Protein AF-A0A7S0G9D9-F1 (afdb_monomer_lite)

InterPro domains:
  IPR001623 DnaJ domain [PF00226] (85-133)
  IPR001623 DnaJ domain [PR00625] (101-116)
  IPR001623 DnaJ domain [PR00625] (117-137)
  IPR001623 DnaJ domain [PS50076] (80-137)
  IPR001623 DnaJ domain [SM00271] (79-137)
  IPR001623 DnaJ domain [cd06257] (85-132)
  IPR036869 Chaperone J-domain superfamily [G3DSA:1.10.287.110] (67-137)
  IPR036869 Chaperone J-domain superfamily [SSF46565] (68-133)

Radius of gyration: 32.86 Å; chains: 1; bounding box: 76×28×91 Å

Structure (mmCIF, N/CA/C/O backbone):
data_AF-A0A7S0G9D9-F1
#
_entry.id   AF-A0A7S0G9D9-F1
#
loop_
_atom_site.group_PDB
_atom_site.id
_atom_site.type_symbol
_atom_site.label_atom_id
_atom_site.label_alt_id
_atom_site.label_comp_id
_atom_site.label_asym_id
_atom_site.label_entity_id
_atom_site.label_seq_id
_atom_site.pdbx_PDB_ins_code
_atom_site.Cartn_x
_atom_site.Cartn_y
_atom_site.Cartn_z
_atom_site.occupancy
_atom_site.B_iso_or_equiv
_atom_site.auth_seq_id
_atom_site.auth_comp_id
_atom_site.auth_asym_id
_atom_site.auth_atom_id
_atom_site.pdbx_PDB_model_num
ATOM 1 N N . ASP A 1 1 ? 53.429 -10.309 -64.556 1.00 53.59 1 ASP A N 1
ATOM 2 C CA . ASP A 1 1 ? 52.119 -10.072 -63.924 1.00 53.59 1 ASP A CA 1
ATOM 3 C C . ASP A 1 1 ? 51.791 -10.902 -62.680 1.00 53.59 1 ASP A C 1
ATOM 5 O O . ASP A 1 1 ? 50.886 -10.503 -61.972 1.00 53.59 1 ASP A O 1
ATOM 9 N N . GLU A 1 2 ? 52.531 -11.951 -62.296 1.00 51.34 2 GLU A N 1
ATOM 10 C CA . GLU A 1 2 ? 52.160 -12.776 -61.115 1.00 51.34 2 GLU A CA 1
ATOM 11 C C . GLU A 1 2 ? 52.537 -12.205 -59.727 1.00 51.34 2 GLU A C 1
ATOM 13 O O . GLU A 1 2 ? 52.072 -12.705 -58.713 1.00 51.34 2 GLU A O 1
ATOM 18 N N . HIS A 1 3 ? 53.362 -11.155 -59.628 1.00 50.03 3 HIS A N 1
ATOM 19 C CA . HIS A 1 3 ? 53.844 -10.643 -58.324 1.00 50.03 3 HIS A CA 1
ATOM 20 C C . HIS A 1 3 ? 52.926 -9.603 -57.657 1.00 50.03 3 HIS A C 1
ATOM 22 O O . HIS A 1 3 ? 53.216 -9.134 -56.556 1.00 50.03 3 HIS A O 1
ATOM 28 N N . VAL A 1 4 ? 51.835 -9.201 -58.315 1.00 54.69 4 VAL A N 1
ATOM 29 C CA . VAL A 1 4 ? 50.906 -8.196 -57.771 1.00 54.69 4 VAL A CA 1
ATOM 30 C C . VAL A 1 4 ? 49.802 -8.854 -56.935 1.00 54.69 4 VAL A C 1
ATOM 32 O O . VAL A 1 4 ? 49.329 -8.243 -55.980 1.00 54.69 4 VAL A O 1
ATOM 35 N N . GLU A 1 5 ? 49.437 -10.109 -57.216 1.00 53.53 5 GLU A N 1
ATOM 36 C CA . GLU A 1 5 ? 48.310 -10.785 -56.555 1.00 53.53 5 GLU A CA 1
ATOM 37 C C . GLU A 1 5 ? 48.608 -11.185 -55.096 1.00 53.53 5 GLU A C 1
ATOM 39 O O . GLU A 1 5 ? 47.783 -10.928 -54.215 1.00 53.53 5 GLU A O 1
ATOM 44 N N . GLU A 1 6 ? 49.819 -11.668 -54.788 1.00 55.25 6 GLU A N 1
ATOM 45 C CA . GLU A 1 6 ? 50.209 -12.057 -53.415 1.00 55.25 6 GLU A CA 1
ATOM 46 C C . GLU A 1 6 ? 50.182 -10.875 -52.420 1.00 55.25 6 GLU A C 1
ATOM 48 O O . GLU A 1 6 ? 49.891 -11.027 -51.227 1.00 55.25 6 GLU A O 1
ATOM 53 N N . GLY A 1 7 ? 50.449 -9.656 -52.904 1.00 59.41 7 GLY A N 1
ATOM 54 C CA . GLY A 1 7 ? 50.395 -8.438 -52.093 1.00 59.41 7 GLY A CA 1
ATOM 55 C C . GLY A 1 7 ? 48.969 -8.039 -51.702 1.00 59.41 7 GLY A C 1
ATOM 56 O O . GLY A 1 7 ? 48.745 -7.541 -50.592 1.00 59.41 7 GLY A O 1
ATOM 57 N N . VAL A 1 8 ? 48.000 -8.293 -52.588 1.00 65.31 8 VAL A N 1
ATOM 58 C CA . VAL A 1 8 ? 46.584 -7.963 -52.373 1.00 65.31 8 VAL A CA 1
ATOM 59 C C . VAL A 1 8 ? 45.956 -8.932 -51.376 1.00 65.31 8 VAL A C 1
ATOM 61 O O . VAL A 1 8 ? 45.271 -8.485 -50.455 1.00 65.31 8 VAL A O 1
ATOM 64 N N . GLU A 1 9 ? 46.249 -10.231 -51.472 1.00 65.88 9 GLU A N 1
ATOM 65 C CA . GLU A 1 9 ? 45.741 -11.239 -50.529 1.00 65.88 9 GLU A CA 1
ATOM 66 C C . GLU A 1 9 ? 46.247 -11.011 -49.097 1.00 65.88 9 GLU A C 1
ATOM 68 O O . GLU A 1 9 ? 45.478 -11.070 -48.133 1.00 65.88 9 GLU A O 1
ATOM 73 N N . CYS A 1 10 ? 47.527 -10.655 -48.939 1.00 70.12 10 CYS A N 1
ATOM 74 C CA . CYS A 1 10 ? 48.111 -10.340 -47.634 1.00 70.12 10 CYS A CA 1
ATOM 75 C C . CYS A 1 10 ? 47.484 -9.084 -47.002 1.00 70.12 10 CYS A C 1
ATOM 77 O O . CYS A 1 10 ? 47.270 -9.028 -45.785 1.00 70.12 10 CYS A O 1
ATOM 79 N N . TRP A 1 11 ? 47.162 -8.071 -47.814 1.00 78.06 11 TRP A N 1
ATOM 80 C CA . TRP A 1 11 ? 46.446 -6.880 -47.356 1.00 78.06 11 TRP A CA 1
ATOM 81 C C . TRP A 1 11 ? 45.002 -7.208 -46.957 1.00 78.06 11 TRP A C 1
ATOM 83 O O . TRP A 1 11 ? 44.571 -6.825 -45.867 1.00 78.06 11 TRP A O 1
ATOM 93 N N . LEU A 1 12 ? 44.291 -7.992 -47.771 1.00 82.25 12 LEU A N 1
ATOM 94 C CA . LEU A 1 12 ? 42.915 -8.411 -47.503 1.00 82.25 12 LEU A CA 1
ATOM 95 C C . LEU A 1 12 ? 42.813 -9.222 -46.203 1.00 82.25 12 LEU A C 1
ATOM 97 O O . LEU A 1 12 ? 41.922 -8.987 -45.387 1.00 82.25 12 LEU A O 1
ATOM 101 N N . LEU A 1 13 ? 43.761 -10.133 -45.965 1.00 81.62 13 LEU A N 1
ATOM 102 C CA . LEU A 1 13 ? 43.806 -10.957 -44.757 1.00 81.62 13 LEU A CA 1
ATOM 103 C C . LEU A 1 13 ? 44.122 -10.131 -43.500 1.00 81.62 13 LEU A C 1
ATOM 105 O O . LEU A 1 13 ? 43.570 -10.381 -42.423 1.00 81.62 13 LEU A O 1
ATOM 109 N N . LYS A 1 14 ? 44.991 -9.118 -43.612 1.00 81.88 14 LYS A N 1
ATOM 110 C CA . LYS A 1 14 ? 45.265 -8.169 -42.519 1.00 81.88 14 LYS A CA 1
ATOM 111 C C . LYS A 1 14 ? 44.046 -7.308 -42.213 1.00 81.88 14 LYS A C 1
ATOM 113 O O . LYS A 1 14 ? 43.738 -7.099 -41.039 1.00 81.88 14 LYS A O 1
ATOM 118 N N . GLU A 1 15 ? 43.336 -6.860 -43.243 1.00 88.25 15 GLU A N 1
ATOM 119 C CA . GLU A 1 15 ? 42.129 -6.054 -43.095 1.00 88.25 15 GLU A CA 1
ATOM 120 C C . GLU A 1 15 ? 40.980 -6.873 -42.489 1.00 88.25 15 GLU A C 1
ATOM 122 O O . GLU A 1 15 ? 40.345 -6.433 -41.532 1.00 88.25 15 GLU A O 1
ATOM 127 N N . GLN A 1 16 ? 40.793 -8.119 -42.929 1.00 83.06 16 GLN A N 1
ATOM 128 C CA . GLN A 1 16 ? 39.824 -9.045 -42.341 1.00 83.06 16 GLN A CA 1
ATOM 129 C C . GLN A 1 16 ? 40.133 -9.314 -40.858 1.00 83.06 16 GLN A C 1
ATOM 131 O O . GLN A 1 16 ? 39.251 -9.207 -40.006 1.00 83.06 16 GLN A O 1
ATOM 136 N N . ASN A 1 17 ? 41.401 -9.562 -40.511 1.00 88.88 17 ASN A N 1
ATOM 137 C CA . ASN A 1 17 ? 41.824 -9.718 -39.116 1.00 88.88 17 ASN A CA 1
ATOM 138 C C . ASN A 1 17 ? 41.623 -8.441 -38.284 1.00 88.88 17 ASN A C 1
ATOM 140 O O . ASN A 1 17 ? 41.280 -8.519 -37.101 1.00 88.88 17 ASN A O 1
ATOM 144 N N . ARG A 1 18 ? 41.824 -7.257 -38.875 1.00 91.00 18 ARG A N 1
ATOM 145 C CA . ARG A 1 18 ? 41.562 -5.967 -38.222 1.00 91.00 18 ARG A CA 1
ATOM 146 C C . ARG A 1 18 ? 40.078 -5.814 -37.903 1.00 91.00 18 ARG A C 1
ATOM 148 O O . ARG A 1 18 ? 39.737 -5.469 -36.770 1.00 91.00 18 ARG A O 1
ATOM 155 N N . LEU A 1 19 ? 39.212 -6.122 -38.865 1.00 90.12 19 LEU A N 1
ATOM 156 C CA . LEU A 1 19 ? 37.760 -6.069 -38.709 1.00 90.12 19 LEU A CA 1
ATOM 157 C C . LEU A 1 19 ? 37.264 -7.073 -37.660 1.00 90.12 19 LEU A C 1
ATOM 159 O O . LEU A 1 19 ? 36.485 -6.690 -36.787 1.00 90.12 19 LEU A O 1
ATOM 163 N N . LEU A 1 20 ? 37.777 -8.311 -37.654 1.00 88.31 20 LEU A N 1
ATOM 164 C CA . LEU A 1 20 ? 37.456 -9.298 -36.614 1.00 88.31 20 LEU A CA 1
ATOM 165 C C . LEU A 1 20 ? 37.866 -8.821 -35.215 1.00 88.31 20 LEU A C 1
ATOM 167 O O . LEU A 1 20 ? 37.090 -8.941 -34.266 1.00 88.31 20 LEU A O 1
ATOM 171 N N . LYS A 1 21 ? 39.063 -8.239 -35.069 1.00 86.19 21 LYS A N 1
ATOM 172 C CA . LYS A 1 21 ? 39.526 -7.687 -33.785 1.00 86.19 21 LYS A CA 1
ATOM 173 C C . LYS A 1 21 ? 38.637 -6.535 -33.315 1.00 86.19 21 LYS A C 1
ATOM 175 O O . LYS A 1 21 ? 38.266 -6.494 -32.144 1.00 86.19 21 LYS A O 1
ATOM 180 N N . GLN A 1 22 ? 38.252 -5.629 -34.213 1.00 83.50 22 GLN A N 1
ATOM 181 C CA . GLN A 1 22 ? 37.335 -4.533 -33.890 1.00 83.50 22 GLN A CA 1
ATOM 182 C C . GLN A 1 22 ? 35.941 -5.043 -33.498 1.00 83.50 22 GLN A C 1
ATOM 184 O O . GLN A 1 22 ? 35.369 -4.558 -32.520 1.00 83.50 22 GLN A O 1
ATOM 189 N N . 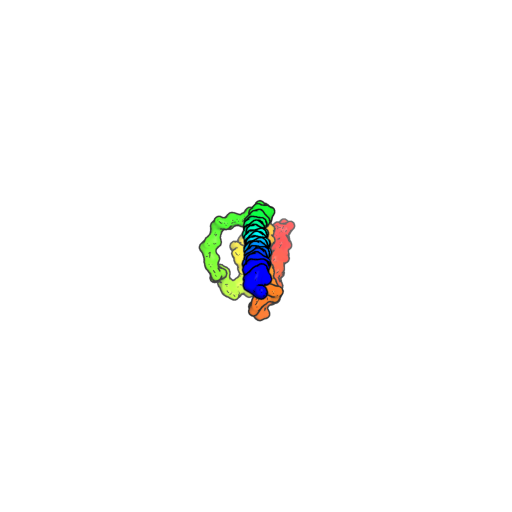ALA A 1 23 ? 35.414 -6.047 -34.203 1.00 83.38 23 ALA A N 1
ATOM 190 C CA . ALA A 1 23 ? 34.145 -6.686 -33.868 1.00 83.38 23 ALA A CA 1
ATOM 191 C C . ALA A 1 23 ? 34.194 -7.350 -32.481 1.00 83.38 23 ALA A C 1
ATOM 193 O O . ALA A 1 23 ? 33.290 -7.151 -31.670 1.00 83.38 23 ALA A O 1
ATOM 194 N N . ALA A 1 24 ? 35.286 -8.051 -32.159 1.00 85.44 24 ALA A N 1
ATOM 195 C CA . ALA A 1 24 ? 35.484 -8.674 -30.852 1.00 85.44 24 ALA A CA 1
ATOM 196 C C . ALA A 1 24 ? 35.559 -7.646 -29.708 1.00 85.44 24 ALA A C 1
ATOM 198 O O . ALA A 1 24 ? 34.990 -7.871 -28.640 1.00 85.44 24 ALA A O 1
ATOM 199 N N . ILE A 1 25 ? 36.220 -6.502 -29.924 1.00 87.44 25 ILE A N 1
ATOM 200 C CA . ILE A 1 25 ? 36.287 -5.409 -28.939 1.00 87.44 25 ILE A CA 1
ATOM 201 C 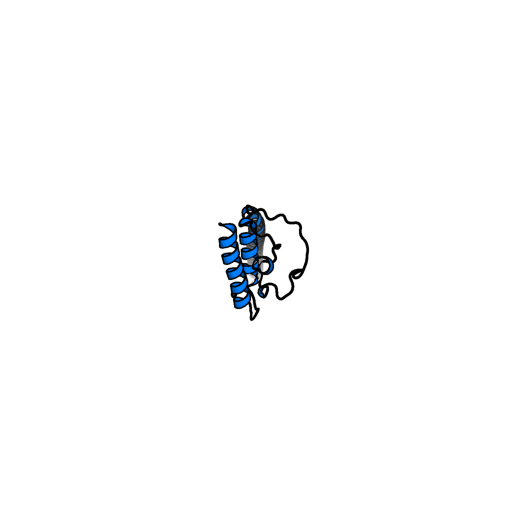C . ILE A 1 25 ? 34.894 -4.826 -28.683 1.00 87.44 25 ILE A C 1
ATOM 203 O O . ILE A 1 25 ? 34.499 -4.661 -27.529 1.00 87.44 25 ILE A O 1
ATOM 207 N N . ARG A 1 26 ? 34.122 -4.565 -29.745 1.00 79.12 26 ARG A N 1
ATOM 208 C CA . ARG A 1 26 ? 32.752 -4.039 -29.634 1.00 79.12 26 ARG A CA 1
ATOM 209 C C . ARG A 1 26 ? 31.819 -5.019 -28.922 1.00 79.12 26 ARG A C 1
ATOM 211 O O . ARG A 1 26 ? 31.071 -4.607 -28.041 1.00 79.12 26 ARG A O 1
ATOM 218 N N . ALA A 1 27 ? 31.910 -6.310 -29.242 1.00 78.69 27 ALA A N 1
ATOM 219 C CA . ALA A 1 27 ? 31.131 -7.350 -28.573 1.00 78.69 27 ALA A CA 1
ATOM 220 C C . ALA A 1 27 ? 31.453 -7.426 -27.070 1.00 78.69 27 ALA A C 1
ATOM 222 O O . ALA A 1 27 ? 30.542 -7.467 -26.245 1.00 78.69 27 ALA A O 1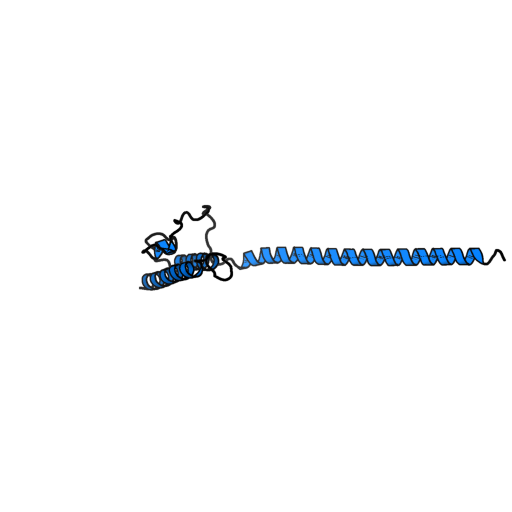
ATOM 223 N N . ARG A 1 28 ? 32.739 -7.362 -26.694 1.00 81.75 28 ARG A N 1
ATOM 224 C CA . ARG A 1 28 ? 33.160 -7.327 -25.281 1.00 81.75 28 ARG A CA 1
ATOM 225 C C . ARG A 1 28 ? 32.636 -6.087 -24.555 1.00 81.75 28 ARG A C 1
ATOM 227 O O . ARG A 1 28 ? 32.098 -6.227 -23.463 1.00 81.75 28 ARG A O 1
ATOM 234 N N . ALA A 1 29 ? 32.728 -4.909 -25.173 1.00 75.81 29 ALA A N 1
ATOM 235 C CA . ALA A 1 29 ? 32.204 -3.667 -24.601 1.00 75.81 29 ALA A CA 1
ATOM 236 C C . ALA A 1 29 ? 30.676 -3.711 -24.380 1.00 75.81 29 ALA A C 1
ATOM 238 O O . ALA A 1 29 ? 30.189 -3.242 -23.354 1.00 75.81 29 ALA A O 1
ATOM 239 N N . SER A 1 30 ? 29.921 -4.331 -25.296 1.00 74.88 30 SER A N 1
ATOM 240 C CA . SER A 1 30 ? 28.468 -4.512 -25.149 1.00 74.88 30 SER A CA 1
ATOM 241 C C . SER A 1 30 ? 28.116 -5.419 -23.965 1.00 74.88 30 SER A C 1
ATOM 243 O O . SER A 1 30 ? 27.243 -5.083 -23.167 1.00 74.88 30 SER A O 1
ATOM 245 N N . LEU A 1 31 ? 28.830 -6.540 -23.809 1.00 79.44 31 LEU A N 1
ATOM 246 C CA . LEU A 1 31 ? 28.614 -7.471 -22.695 1.00 79.44 31 LEU A CA 1
ATOM 247 C C . LEU A 1 31 ? 28.989 -6.846 -21.343 1.00 79.44 31 LEU A C 1
ATOM 249 O O . LEU A 1 31 ? 28.332 -7.105 -20.337 1.00 79.44 31 LEU A O 1
ATOM 253 N N . GLU A 1 32 ? 30.029 -6.014 -21.303 1.00 77.06 32 GLU A N 1
ATOM 254 C CA . GLU A 1 32 ? 30.425 -5.263 -20.104 1.00 77.06 32 GLU A CA 1
ATOM 255 C C . GLU A 1 32 ? 29.333 -4.272 -19.676 1.00 77.06 32 GLU A C 1
ATOM 257 O O . GLU A 1 32 ? 28.960 -4.235 -18.503 1.00 77.06 32 GLU A O 1
ATOM 262 N N . HIS A 1 33 ? 28.755 -3.515 -20.615 1.00 80.38 33 HIS A N 1
ATOM 263 C CA . HIS A 1 33 ? 27.644 -2.605 -20.320 1.00 80.38 33 HIS A CA 1
ATOM 264 C C . HIS A 1 33 ? 26.404 -3.337 -19.793 1.00 80.38 33 HIS A C 1
ATOM 266 O O . HIS A 1 33 ? 25.787 -2.876 -18.831 1.00 80.38 33 HIS A O 1
ATOM 272 N N . GLU A 1 34 ? 26.064 -4.494 -20.361 1.00 74.06 34 GLU A N 1
ATOM 273 C CA . GLU A 1 34 ? 24.944 -5.312 -19.891 1.00 74.06 34 GLU A CA 1
ATOM 274 C C . GLU A 1 34 ? 25.195 -5.882 -18.486 1.00 74.06 34 GLU A C 1
ATOM 276 O 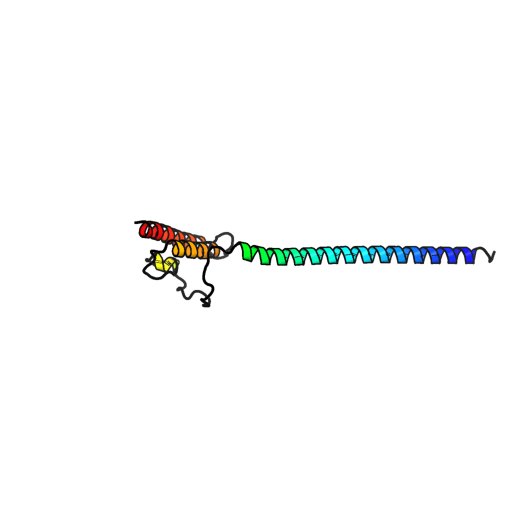O . GLU A 1 34 ? 24.323 -5.805 -17.619 1.00 74.06 34 GLU A O 1
ATOM 281 N N . LYS A 1 35 ? 26.418 -6.347 -18.197 1.00 80.81 35 LYS A N 1
ATOM 282 C CA . LYS A 1 35 ? 26.820 -6.767 -16.843 1.00 80.81 35 LYS A CA 1
ATOM 283 C C . LYS A 1 35 ? 26.738 -5.623 -15.838 1.00 80.81 35 LYS A C 1
ATOM 285 O O . LYS A 1 35 ? 26.245 -5.826 -14.730 1.00 80.81 35 LYS A O 1
ATOM 290 N N . ILE A 1 36 ? 27.192 -4.424 -16.206 1.00 75.44 36 ILE A N 1
ATOM 291 C CA . ILE A 1 36 ? 27.095 -3.230 -15.354 1.00 75.44 36 ILE A CA 1
ATOM 292 C C . ILE A 1 36 ? 25.627 -2.884 -15.097 1.00 75.44 36 ILE A C 1
ATOM 294 O O . ILE A 1 36 ? 25.262 -2.592 -13.959 1.00 75.44 36 ILE A O 1
ATOM 298 N N . PHE A 1 37 ? 24.773 -2.946 -16.118 1.00 77.31 37 PHE A N 1
ATOM 299 C CA . PHE A 1 37 ? 23.343 -2.686 -15.984 1.00 77.31 37 PHE A CA 1
ATOM 300 C C . PHE A 1 37 ? 22.657 -3.704 -15.067 1.00 77.31 37 PHE A C 1
ATOM 302 O O . PHE A 1 37 ? 21.945 -3.313 -14.143 1.00 77.31 37 PHE A O 1
ATOM 309 N N . LEU A 1 38 ? 22.917 -4.998 -15.260 1.00 73.50 38 LEU A N 1
ATOM 310 C CA . LEU A 1 38 ? 22.381 -6.062 -14.410 1.00 73.50 38 LEU A CA 1
ATOM 311 C C . LEU A 1 38 ? 22.895 -5.953 -12.971 1.00 73.50 38 LEU A C 1
ATOM 313 O O . LEU A 1 38 ? 22.111 -6.107 -12.037 1.00 73.50 38 LEU A O 1
ATOM 317 N N . LYS A 1 39 ? 24.174 -5.608 -12.772 1.00 78.38 39 LYS A N 1
ATOM 318 C CA . LYS A 1 39 ? 24.751 -5.359 -11.444 1.00 78.38 39 LYS A CA 1
ATOM 319 C C . LYS A 1 39 ? 24.091 -4.160 -10.761 1.00 78.38 39 LYS A C 1
ATOM 321 O O . LYS A 1 39 ? 23.703 -4.275 -9.606 1.00 78.38 39 LYS A O 1
ATOM 326 N N . LYS A 1 40 ? 23.890 -3.047 -11.478 1.00 75.75 40 LYS A N 1
ATOM 327 C CA . LYS A 1 40 ? 23.159 -1.870 -10.973 1.00 75.75 40 LYS A CA 1
ATOM 328 C C . LYS A 1 40 ? 21.695 -2.187 -10.666 1.00 75.75 40 LYS A C 1
ATOM 330 O O . LYS A 1 40 ? 21.169 -1.714 -9.665 1.00 75.75 40 LYS A O 1
ATOM 335 N N . LYS A 1 41 ? 21.036 -3.004 -11.494 1.00 76.19 41 LYS A N 1
ATOM 336 C CA . LYS A 1 41 ? 19.665 -3.474 -11.256 1.00 76.19 41 LYS A CA 1
ATOM 337 C C . LYS A 1 41 ? 19.595 -4.327 -9.986 1.00 76.19 41 LYS A C 1
ATOM 339 O O . LYS A 1 41 ? 18.754 -4.058 -9.140 1.00 76.19 41 LYS A O 1
ATOM 344 N N . ALA A 1 42 ? 20.505 -5.285 -9.814 1.00 71.00 42 ALA A N 1
ATOM 345 C CA . ALA A 1 42 ? 20.587 -6.113 -8.610 1.00 71.00 42 ALA A CA 1
ATOM 346 C C . ALA A 1 42 ? 20.928 -5.297 -7.349 1.00 71.00 42 ALA A C 1
ATOM 348 O O . ALA A 1 42 ? 20.362 -5.538 -6.286 1.00 71.00 42 ALA A O 1
ATOM 349 N N . GLU A 1 43 ? 21.813 -4.303 -7.461 1.00 74.88 43 GLU A N 1
ATOM 350 C CA . GLU A 1 43 ? 22.157 -3.391 -6.364 1.00 74.88 43 GLU A CA 1
ATOM 351 C C . GLU A 1 43 ? 20.958 -2.530 -5.952 1.00 74.88 43 GLU A C 1
ATOM 353 O O . GLU A 1 43 ? 20.668 -2.426 -4.763 1.00 74.88 43 GLU A O 1
ATOM 358 N N . LYS A 1 44 ? 20.185 -2.019 -6.918 1.00 68.56 44 LYS A N 1
ATOM 359 C CA . LYS A 1 44 ? 18.944 -1.274 -6.666 1.00 68.56 44 LYS A CA 1
ATOM 360 C C . LYS A 1 44 ? 17.871 -2.132 -5.983 1.00 68.56 44 LYS A C 1
ATOM 362 O O . LYS A 1 44 ? 17.222 -1.660 -5.052 1.00 68.56 44 LYS A O 1
ATOM 367 N N . GLU A 1 45 ? 17.703 -3.388 -6.397 1.00 64.50 45 GLU A N 1
ATOM 368 C CA . GLU A 1 45 ? 16.803 -4.347 -5.732 1.00 64.50 45 GLU A CA 1
ATOM 369 C C . GLU A 1 45 ? 17.260 -4.646 -4.289 1.00 64.50 45 GLU A C 1
ATOM 371 O O . GLU A 1 45 ? 16.448 -4.700 -3.363 1.00 64.50 45 GLU A O 1
ATOM 376 N N . LEU A 1 46 ? 18.574 -4.762 -4.061 1.00 61.34 46 LEU A N 1
ATOM 377 C CA . LEU A 1 46 ? 19.144 -4.937 -2.724 1.00 61.34 46 LEU A CA 1
ATOM 378 C C . LEU A 1 46 ? 18.980 -3.680 -1.851 1.00 61.34 46 LEU A C 1
ATOM 380 O O . LEU A 1 46 ? 18.713 -3.793 -0.653 1.00 61.34 46 LEU A O 1
ATOM 384 N N . GLU A 1 47 ? 19.113 -2.481 -2.420 1.00 59.16 47 GLU A N 1
ATOM 385 C CA . GLU A 1 47 ? 18.852 -1.215 -1.727 1.00 59.16 47 GLU A CA 1
ATOM 386 C C . GLU A 1 47 ? 17.371 -1.040 -1.371 1.00 59.16 47 GLU A C 1
ATOM 388 O O . GLU A 1 47 ? 17.060 -0.609 -0.260 1.00 59.16 47 GLU A O 1
ATOM 393 N N . LEU A 1 48 ? 16.445 -1.456 -2.241 1.00 56.41 48 LEU A N 1
ATOM 394 C CA . LEU A 1 48 ? 15.014 -1.553 -1.926 1.00 56.41 48 LEU A CA 1
ATOM 395 C C . LEU A 1 48 ? 14.753 -2.519 -0.755 1.00 56.41 48 LEU A C 1
ATOM 397 O O . LEU A 1 48 ? 13.963 -2.208 0.140 1.00 56.41 48 LEU A O 1
ATOM 401 N N . GLY A 1 49 ? 15.483 -3.638 -0.688 1.00 54.22 49 GLY A N 1
ATOM 402 C CA . GLY A 1 49 ? 15.454 -4.567 0.447 1.00 54.22 49 GLY A CA 1
ATOM 403 C C . GLY A 1 49 ? 15.995 -3.973 1.757 1.00 54.22 49 GLY A C 1
ATOM 404 O O . GLY A 1 49 ? 15.447 -4.235 2.829 1.00 54.22 49 GLY A O 1
ATOM 405 N N . LYS A 1 50 ? 17.024 -3.119 1.689 1.00 53.56 50 LYS A N 1
ATOM 406 C CA . LYS A 1 50 ? 17.631 -2.449 2.858 1.00 53.56 50 LYS A CA 1
ATOM 407 C C . LYS A 1 50 ? 16.842 -1.217 3.325 1.00 53.56 50 LYS A C 1
ATOM 409 O O . LYS A 1 50 ? 16.767 -0.970 4.527 1.00 53.56 50 LYS A O 1
ATOM 414 N N . ASN A 1 51 ? 16.173 -0.490 2.429 1.00 46.41 51 ASN A N 1
ATOM 415 C CA . ASN A 1 51 ? 15.276 0.618 2.792 1.00 46.41 51 ASN A CA 1
ATOM 416 C C . ASN A 1 51 ? 13.981 0.138 3.468 1.00 46.41 51 ASN A C 1
ATOM 418 O O . ASN A 1 51 ? 13.379 0.874 4.247 1.00 46.41 51 ASN A O 1
ATOM 422 N N . ARG A 1 52 ? 13.624 -1.142 3.306 1.00 46.19 52 ARG A N 1
ATOM 423 C CA . ARG A 1 52 ? 12.599 -1.809 4.124 1.00 46.19 52 ARG A CA 1
ATOM 424 C C . ARG A 1 52 ? 13.025 -1.984 5.592 1.00 46.19 52 ARG A C 1
ATOM 426 O O . ARG A 1 52 ? 12.165 -2.082 6.463 1.00 46.19 52 ARG A O 1
ATOM 433 N N . ALA A 1 53 ? 14.331 -1.983 5.883 1.00 44.38 53 ALA A N 1
ATOM 434 C CA . ALA A 1 53 ? 14.869 -2.113 7.239 1.00 44.38 53 ALA A CA 1
ATOM 435 C C . ALA A 1 53 ? 15.020 -0.769 7.981 1.00 44.38 53 ALA A C 1
ATOM 437 O O . ALA A 1 53 ? 14.965 -0.762 9.206 1.00 44.38 53 ALA A O 1
ATOM 438 N N . LYS A 1 54 ? 15.141 0.372 7.280 1.00 44.41 54 LYS A N 1
ATOM 439 C CA . LYS A 1 54 ? 15.138 1.713 7.911 1.00 44.41 54 LYS A CA 1
ATOM 440 C C . LYS A 1 54 ? 13.736 2.274 8.178 1.00 44.41 54 LYS A C 1
ATOM 442 O O . LYS A 1 54 ? 13.590 3.143 9.028 1.00 44.41 54 LYS A O 1
ATOM 447 N N . GLN A 1 55 ? 12.695 1.714 7.559 1.00 45.28 55 GLN A N 1
ATOM 448 C CA . GLN A 1 55 ? 11.291 2.006 7.882 1.00 45.28 55 GLN A CA 1
ATOM 449 C C . GLN A 1 55 ? 10.759 1.161 9.062 1.00 45.28 55 GLN A C 1
ATOM 451 O O . GLN A 1 55 ? 9.576 0.825 9.113 1.00 45.28 55 GLN A O 1
ATOM 456 N N . ARG A 1 56 ? 11.621 0.768 10.007 1.00 40.06 56 ARG A N 1
ATOM 457 C CA . ARG A 1 56 ? 11.244 0.009 11.207 1.00 40.06 56 ARG A CA 1
ATOM 458 C C . ARG A 1 56 ? 11.590 0.797 12.466 1.00 40.06 56 ARG A C 1
ATOM 460 O O . ARG A 1 56 ? 12.544 0.500 13.164 1.00 40.06 56 ARG A O 1
ATOM 467 N N . HIS A 1 57 ? 10.759 1.796 12.739 1.00 38.00 57 HIS A N 1
ATOM 468 C CA . HIS A 1 57 ? 10.336 2.093 14.106 1.00 38.00 57 HIS A CA 1
ATOM 469 C C . HIS A 1 57 ? 8.887 2.596 14.092 1.00 38.00 57 HIS A C 1
ATOM 471 O O . HIS A 1 57 ? 8.586 3.764 14.321 1.00 38.00 57 HIS A O 1
ATOM 477 N N . ILE A 1 58 ? 7.980 1.676 13.766 1.00 43.19 58 ILE A N 1
ATOM 478 C CA . ILE A 1 58 ? 6.708 1.552 14.479 1.00 43.19 58 ILE A CA 1
ATOM 479 C C . ILE A 1 58 ? 6.525 0.046 14.676 1.00 43.19 58 ILE A C 1
ATOM 481 O O . ILE A 1 58 ? 5.845 -0.600 13.880 1.00 43.19 58 ILE A O 1
ATOM 485 N N . ASP A 1 59 ? 7.187 -0.530 15.680 1.00 37.62 59 ASP A N 1
ATOM 486 C CA . ASP A 1 59 ? 7.108 -1.952 16.032 1.00 37.62 59 ASP A CA 1
ATOM 487 C C . ASP A 1 59 ? 5.674 -2.469 15.974 1.00 37.62 59 ASP A C 1
ATOM 489 O O . ASP A 1 59 ? 4.843 -2.087 16.796 1.00 37.62 59 ASP A O 1
ATOM 493 N N . LEU A 1 60 ? 5.335 -3.270 14.958 1.00 42.62 60 LEU A N 1
ATOM 494 C CA . LEU A 1 60 ? 4.182 -4.167 14.993 1.00 42.62 60 LEU A CA 1
ATOM 495 C C . LEU A 1 60 ? 4.760 -5.562 15.165 1.00 42.62 60 LEU A C 1
ATOM 497 O O . LEU A 1 60 ? 5.503 -5.976 14.275 1.00 42.62 60 LEU A O 1
ATOM 501 N N . PRO A 1 61 ? 4.458 -6.282 16.254 1.00 43.12 61 PRO A N 1
ATOM 502 C CA . PRO A 1 61 ? 4.873 -7.664 16.348 1.00 43.12 61 PRO A CA 1
ATOM 503 C C . PRO A 1 61 ? 4.214 -8.462 15.221 1.00 43.12 61 PRO A C 1
ATOM 505 O O . PRO A 1 61 ? 2.991 -8.562 15.105 1.00 43.12 61 PRO A O 1
ATOM 508 N N . GLU A 1 62 ? 5.082 -8.987 14.369 1.00 46.03 62 GLU A N 1
ATOM 509 C CA . GLU A 1 62 ? 4.822 -9.965 13.329 1.00 46.03 62 GLU A CA 1
ATOM 510 C C . GLU A 1 62 ? 4.676 -11.329 14.010 1.00 46.03 62 GLU A C 1
ATOM 512 O O . GLU A 1 62 ? 5.633 -12.075 14.149 1.00 46.03 62 GLU A O 1
ATOM 517 N N . ASN A 1 63 ? 3.479 -11.585 14.542 1.00 38.19 63 ASN A N 1
ATOM 518 C CA . ASN A 1 63 ? 2.943 -12.917 14.822 1.00 38.19 63 ASN A CA 1
ATOM 519 C C . ASN A 1 63 ? 1.414 -12.820 14.926 1.00 38.19 63 ASN A C 1
ATOM 521 O O . ASN A 1 63 ? 0.844 -12.822 16.014 1.00 38.19 63 ASN A O 1
ATOM 525 N N . LEU A 1 64 ? 0.750 -12.715 13.773 1.00 38.75 64 LEU A N 1
ATOM 526 C CA . LEU A 1 64 ? -0.546 -13.365 13.601 1.00 38.75 64 LEU A CA 1
ATOM 527 C C . LEU A 1 64 ? -0.742 -13.722 12.118 1.00 38.75 64 LEU A C 1
ATOM 529 O O . LEU A 1 64 ? -1.037 -12.838 11.312 1.00 38.75 64 LEU A O 1
ATOM 533 N N . PRO A 1 65 ? -0.540 -14.991 11.737 1.00 43.91 65 PRO A N 1
ATOM 534 C CA . PRO A 1 65 ? -0.977 -15.485 10.445 1.00 43.91 65 PRO A CA 1
ATOM 535 C C . PRO A 1 65 ? -2.468 -15.811 10.541 1.00 43.91 65 PRO A C 1
ATOM 537 O O . PRO A 1 65 ? -2.800 -16.808 11.165 1.00 43.91 65 PRO A O 1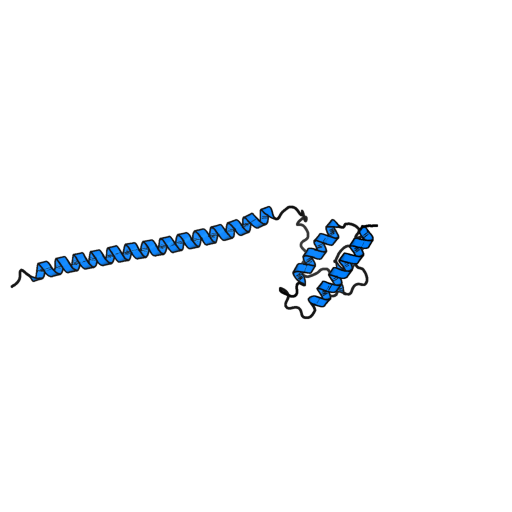
ATOM 540 N N . LEU A 1 66 ? -3.358 -15.008 9.951 1.00 38.31 66 LEU A N 1
ATOM 541 C CA . LEU A 1 66 ? -4.694 -15.470 9.548 1.00 38.31 66 LEU A CA 1
ATOM 542 C C . LEU A 1 66 ? -5.125 -14.719 8.276 1.00 38.31 66 LEU A C 1
ATOM 544 O O . LEU A 1 66 ? -5.048 -13.493 8.200 1.00 38.31 66 LEU A O 1
ATOM 548 N N . ASP A 1 67 ? -5.479 -15.508 7.273 1.00 41.25 67 ASP A N 1
ATOM 549 C CA . ASP A 1 67 ? -5.881 -15.196 5.904 1.00 41.25 67 ASP A CA 1
ATOM 550 C C . ASP A 1 67 ? -7.152 -14.334 5.807 1.00 41.25 67 ASP A C 1
ATOM 552 O O . ASP A 1 67 ? -7.840 -14.103 6.800 1.00 41.25 67 ASP A O 1
ATOM 556 N N . ASP A 1 68 ? -7.419 -13.813 4.602 1.00 47.72 68 ASP A N 1
ATOM 557 C CA . ASP A 1 68 ? -8.723 -13.341 4.110 1.00 47.72 68 ASP A CA 1
ATOM 558 C C . ASP A 1 68 ? -9.797 -13.030 5.178 1.00 47.72 68 ASP A C 1
ATOM 560 O O . ASP A 1 68 ? -10.838 -13.668 5.287 1.00 47.72 68 ASP A O 1
ATOM 564 N N . SER A 1 69 ? -9.555 -11.967 5.950 1.00 45.16 69 SER A N 1
ATOM 565 C CA . SER A 1 69 ? -10.514 -11.296 6.837 1.00 45.16 69 SER A CA 1
ATOM 566 C C . SER A 1 69 ? -11.321 -12.213 7.771 1.00 45.16 69 SER A C 1
ATOM 568 O O . SER A 1 69 ? -12.544 -12.248 7.709 1.00 45.16 69 SER A O 1
ATOM 570 N N . GLY A 1 70 ? -10.698 -12.764 8.813 1.00 47.28 70 GLY A N 1
ATOM 571 C CA . GLY A 1 70 ? -11.428 -13.142 10.043 1.00 47.28 70 GLY A CA 1
ATOM 572 C C . GLY A 1 70 ? -12.315 -12.018 10.641 1.00 47.28 70 GLY A C 1
ATOM 573 O O . GLY A 1 70 ? -13.047 -12.240 11.600 1.00 47.28 70 GLY A O 1
ATOM 574 N N . LEU A 1 71 ? -12.283 -10.808 10.066 1.00 55.16 71 LEU A N 1
ATOM 575 C CA . LEU A 1 71 ? -13.366 -9.832 10.093 1.00 55.16 71 LEU A CA 1
ATOM 576 C C . LEU A 1 71 ? -14.423 -10.171 9.039 1.00 55.16 71 LEU A C 1
ATOM 578 O O . LEU A 1 71 ? -14.174 -10.062 7.840 1.00 55.16 71 LEU A O 1
ATOM 582 N N . SER A 1 72 ? -15.651 -10.424 9.483 1.00 56.31 72 SER A N 1
ATOM 583 C CA . SER A 1 72 ? -16.828 -10.480 8.614 1.00 56.31 72 SER A CA 1
ATOM 584 C C . SER A 1 72 ? -16.756 -9.445 7.483 1.00 56.31 72 SER A C 1
ATOM 586 O O . SER A 1 72 ? -16.467 -8.268 7.728 1.00 56.31 72 SER A O 1
ATOM 588 N N . LYS A 1 73 ? -17.069 -9.888 6.259 1.00 64.12 73 LYS A N 1
ATOM 589 C CA . LYS A 1 73 ? -17.054 -9.147 4.977 1.00 64.12 73 LYS A CA 1
ATOM 590 C C . LYS A 1 73 ? -17.799 -7.801 4.981 1.00 64.12 73 LYS A C 1
ATOM 592 O O . LYS A 1 73 ? -17.858 -7.143 3.956 1.00 64.12 73 LYS A O 1
ATOM 597 N N . LEU A 1 74 ? -18.408 -7.424 6.101 1.00 74.25 74 LEU A N 1
ATOM 598 C CA . LEU A 1 74 ? -19.228 -6.244 6.332 1.00 74.25 74 LEU A CA 1
ATOM 599 C C . LEU A 1 74 ? -18.755 -5.447 7.557 1.00 74.25 74 LEU A C 1
ATOM 601 O O . LEU A 1 74 ? -19.557 -4.741 8.156 1.00 74.25 74 LEU A O 1
ATOM 605 N N . HIS A 1 75 ? -17.483 -5.544 7.957 1.00 78.25 75 HIS A N 1
ATOM 606 C CA . HIS A 1 75 ? -17.028 -4.883 9.183 1.00 78.25 75 HIS A CA 1
ATOM 607 C C . HIS A 1 75 ? -17.230 -3.363 9.179 1.00 78.25 75 HIS A C 1
ATOM 609 O O . HIS A 1 75 ? -17.548 -2.785 10.209 1.00 78.25 75 HIS A O 1
ATOM 615 N N . TRP A 1 76 ? -17.150 -2.722 8.012 1.00 79.75 76 TRP A N 1
ATOM 616 C CA . TRP A 1 76 ? -17.458 -1.300 7.839 1.00 79.75 76 TRP A CA 1
ATOM 617 C C . TRP A 1 76 ? -18.931 -0.939 8.107 1.00 79.75 76 TRP A C 1
ATOM 619 O O . TRP A 1 76 ? -19.232 0.235 8.288 1.00 79.75 76 TRP A O 1
ATOM 629 N N . LYS A 1 77 ? -19.851 -1.915 8.137 1.00 81.50 77 LYS A N 1
ATOM 630 C CA . LYS A 1 77 ? -21.269 -1.711 8.482 1.00 81.50 77 LYS A CA 1
ATOM 631 C C . LYS A 1 77 ? -21.556 -1.851 9.978 1.00 81.50 77 LYS A C 1
ATOM 633 O O . LYS A 1 77 ? -22.702 -1.663 10.377 1.00 81.50 77 LYS A O 1
ATOM 638 N N . PHE A 1 78 ? -20.573 -2.215 10.805 1.00 82.81 78 PHE A N 1
ATOM 639 C CA . PHE A 1 78 ? -20.818 -2.353 12.237 1.00 82.81 78 PHE A CA 1
ATOM 640 C C . PHE A 1 78 ? -21.123 -1.004 12.884 1.00 82.81 78 PHE A C 1
ATOM 642 O O . PHE A 1 78 ? -20.463 -0.002 12.610 1.00 82.81 78 PHE A O 1
ATOM 649 N N . THR A 1 79 ? -22.101 -0.995 13.788 1.00 83.62 79 THR A N 1
ATOM 650 C CA . THR A 1 79 ? -22.433 0.182 14.597 1.00 83.62 79 THR A CA 1
ATOM 651 C C . THR A 1 79 ? -21.227 0.607 15.434 1.00 83.62 79 THR A C 1
ATOM 653 O O . THR A 1 79 ? -20.893 1.791 15.477 1.00 83.62 79 THR A O 1
ATOM 656 N N . ASP A 1 80 ? -20.511 -0.368 16.001 1.00 87.62 80 ASP A N 1
ATOM 657 C CA . ASP A 1 80 ? -19.349 -0.147 16.856 1.00 87.62 80 ASP A CA 1
ATOM 658 C C . ASP A 1 80 ? -18.110 0.352 16.085 1.00 87.62 80 ASP A C 1
ATOM 660 O O . ASP A 1 80 ? -17.634 -0.324 15.163 1.00 87.62 80 ASP A O 1
ATOM 664 N N . PRO A 1 81 ? -17.503 1.480 16.507 1.00 86.12 81 PRO A N 1
ATOM 665 C CA . PRO A 1 81 ? -16.275 1.997 15.902 1.00 86.12 81 PRO A CA 1
ATOM 666 C C . PRO A 1 81 ? -15.079 1.037 16.032 1.00 86.12 81 PRO A C 1
ATOM 668 O O . PRO A 1 81 ? -14.283 0.900 15.103 1.00 86.12 81 PRO A O 1
ATOM 671 N N . CYS A 1 82 ? -14.968 0.321 17.159 1.00 84.12 82 CYS A N 1
ATOM 672 C CA . CYS A 1 82 ? -13.922 -0.682 17.400 1.00 84.12 82 CYS A CA 1
ATOM 673 C C . CYS A 1 82 ? -13.977 -1.810 16.357 1.00 84.12 82 CYS A C 1
ATOM 675 O O . CYS A 1 82 ? -12.973 -2.125 15.714 1.00 84.12 82 CYS A O 1
ATOM 677 N N . SER A 1 83 ? -15.174 -2.358 16.129 1.00 85.50 83 SER A N 1
ATOM 678 C CA . SER A 1 83 ? -15.422 -3.449 15.182 1.00 85.50 83 SER A CA 1
ATOM 679 C C . SER A 1 83 ? -15.218 -3.017 13.728 1.00 85.50 83 SER A C 1
ATOM 681 O O . SER A 1 83 ? -14.723 -3.810 12.926 1.00 85.50 83 SER A O 1
ATOM 683 N N . ARG A 1 84 ? -15.502 -1.748 13.389 1.00 87.06 84 ARG A N 1
ATOM 684 C CA . ARG A 1 84 ? -15.181 -1.167 12.069 1.00 87.06 84 ARG A CA 1
ATOM 685 C C . ARG A 1 84 ? -13.687 -1.136 11.769 1.00 87.06 84 ARG A C 1
ATOM 687 O O . ARG A 1 84 ? -13.297 -1.258 10.614 1.00 87.06 84 ARG A O 1
ATOM 694 N N . LEU A 1 85 ? -12.845 -1.012 12.789 1.00 83.62 85 LEU A N 1
ATOM 695 C CA . LEU A 1 85 ? -11.392 -1.120 12.657 1.00 83.62 85 LEU A CA 1
ATOM 696 C C . LEU A 1 85 ? -10.892 -2.547 12.933 1.00 83.62 85 LEU A C 1
ATOM 698 O O . LEU A 1 85 ? -9.691 -2.782 12.918 1.00 83.62 85 LEU A O 1
ATOM 702 N N . GLY A 1 86 ? -11.763 -3.529 13.165 1.00 80.81 86 GLY A N 1
ATOM 703 C CA . GLY A 1 86 ? -11.326 -4.890 13.486 1.00 80.81 86 GLY A CA 1
ATOM 704 C C . GLY A 1 86 ? -10.529 -4.979 14.784 1.00 80.81 86 GLY A C 1
ATOM 705 O O . GLY A 1 86 ? -9.618 -5.796 14.904 1.00 80.81 86 GLY A O 1
ATOM 706 N N . LEU A 1 87 ? -10.826 -4.086 15.721 1.00 83.00 87 LEU A N 1
ATOM 707 C CA . LEU A 1 87 ? -10.210 -4.031 17.031 1.00 83.00 87 LEU A CA 1
ATOM 708 C C . LEU A 1 87 ? -11.189 -4.566 18.093 1.00 83.00 87 LEU A C 1
ATOM 710 O O . LEU A 1 87 ? -12.404 -4.509 17.894 1.00 83.00 87 LEU A O 1
ATOM 714 N N . PRO A 1 88 ? -10.692 -5.087 19.229 1.00 78.12 88 PRO A N 1
ATOM 715 C CA . PRO A 1 88 ? -11.547 -5.602 20.301 1.00 78.12 88 PRO A CA 1
ATOM 716 C C . PRO A 1 88 ? -12.401 -4.497 20.944 1.00 78.12 88 PRO A C 1
ATOM 718 O O . PRO A 1 88 ? -12.023 -3.337 20.930 1.00 78.12 88 PRO A O 1
ATOM 721 N N . ASN A 1 89 ? -13.519 -4.831 21.591 1.00 70.50 89 ASN A N 1
ATOM 722 C CA . ASN A 1 89 ? -14.511 -3.849 22.076 1.00 70.50 89 ASN A CA 1
ATOM 723 C C . ASN A 1 89 ? -13.976 -2.739 23.015 1.00 70.50 89 ASN A C 1
ATOM 725 O O . ASN A 1 89 ? -14.647 -1.724 23.185 1.00 70.50 89 ASN A O 1
ATOM 729 N N . ASN A 1 90 ? -12.777 -2.881 23.589 1.00 67.75 90 ASN A N 1
ATOM 730 C CA . ASN A 1 90 ? -12.160 -1.907 24.495 1.00 67.75 90 ASN A CA 1
ATOM 731 C C . ASN A 1 90 ? -10.947 -1.183 23.864 1.00 67.75 90 ASN A C 1
ATOM 733 O O . ASN A 1 90 ? -9.802 -1.352 24.290 1.00 67.75 90 ASN A O 1
ATOM 737 N N . CYS A 1 91 ? -11.184 -0.401 22.807 1.00 69.75 91 CYS A N 1
ATOM 738 C CA . CYS A 1 91 ? -10.137 0.335 22.087 1.00 69.75 91 CYS A CA 1
ATOM 739 C C . CYS A 1 91 ? -9.872 1.729 22.666 1.00 69.75 91 CYS A C 1
ATOM 741 O O . CYS A 1 91 ? -10.336 2.711 22.099 1.00 69.75 91 CYS A O 1
ATOM 743 N N . ASN A 1 92 ? -9.059 1.841 23.718 1.00 78.69 92 ASN A N 1
ATOM 744 C CA . ASN A 1 92 ? -8.531 3.150 24.156 1.00 78.69 92 ASN A CA 1
ATOM 745 C C . ASN A 1 92 ? -7.078 3.401 23.722 1.00 78.69 92 ASN A C 1
ATOM 747 O O . ASN A 1 92 ? -6.522 4.474 23.941 1.00 78.69 92 ASN A O 1
ATOM 751 N N . ASN A 1 93 ? -6.426 2.424 23.088 1.00 82.25 93 ASN A N 1
ATOM 752 C CA . ASN A 1 93 ? -5.036 2.578 22.679 1.00 82.25 93 ASN A CA 1
ATOM 753 C C . ASN A 1 93 ? -4.928 3.315 21.333 1.00 82.25 93 ASN A C 1
ATOM 755 O O . ASN A 1 93 ? -5.038 2.715 20.260 1.00 82.25 93 ASN A O 1
ATOM 759 N N . VAL A 1 94 ? -4.633 4.616 21.397 1.00 83.69 94 VAL A N 1
ATOM 760 C CA . VAL A 1 94 ? -4.443 5.492 20.226 1.00 83.69 94 VAL A CA 1
ATOM 761 C C . VAL A 1 94 ? -3.391 4.947 19.250 1.00 83.69 94 VAL A C 1
ATOM 763 O O . VAL A 1 94 ? -3.540 5.070 18.032 1.00 83.69 94 VAL A O 1
ATOM 766 N N . GLY A 1 95 ? -2.332 4.306 19.754 1.00 79.56 95 GLY A N 1
ATOM 767 C CA . GLY A 1 95 ? -1.292 3.701 18.921 1.00 79.56 95 GLY A CA 1
ATOM 768 C C . GLY A 1 95 ? -1.823 2.556 18.055 1.00 79.56 95 GLY A C 1
ATOM 769 O O . GLY A 1 95 ? -1.476 2.456 16.874 1.00 79.56 95 GLY A O 1
ATOM 770 N N . VAL A 1 96 ? -2.703 1.724 18.618 1.00 82.00 96 VAL A N 1
ATOM 771 C CA . VAL A 1 96 ? -3.360 0.612 17.915 1.00 82.00 96 VAL A CA 1
ATOM 772 C C . VAL A 1 96 ? -4.371 1.139 16.896 1.00 82.00 96 VAL A C 1
ATOM 774 O O . VAL A 1 96 ? -4.321 0.736 15.733 1.00 82.00 96 VAL A O 1
ATOM 777 N N . ILE A 1 97 ? -5.198 2.114 17.286 1.00 84.81 97 ILE A N 1
ATOM 778 C CA . ILE A 1 97 ? -6.190 2.767 16.416 1.00 84.81 97 ILE A CA 1
ATOM 779 C C . ILE A 1 97 ? -5.517 3.366 15.168 1.00 84.81 97 ILE A C 1
ATOM 781 O O . ILE A 1 97 ? -5.873 3.030 14.037 1.00 84.81 97 ILE A O 1
ATOM 785 N N . LYS A 1 98 ? -4.455 4.168 15.347 1.00 85.06 98 LYS A N 1
ATOM 786 C CA . LYS A 1 98 ? -3.688 4.771 14.238 1.00 85.06 98 LYS A CA 1
ATOM 787 C C . LYS A 1 98 ? -3.045 3.733 13.328 1.00 85.06 98 LYS A C 1
ATOM 789 O O . LYS A 1 98 ? -2.920 3.930 12.120 1.00 85.06 98 LYS A O 1
ATOM 794 N N . ARG A 1 99 ? -2.538 2.645 13.900 1.00 82.81 99 ARG A N 1
ATOM 795 C CA . ARG A 1 99 ? -1.899 1.575 13.130 1.00 82.81 99 ARG A CA 1
ATOM 796 C C . ARG A 1 99 ? -2.908 0.850 12.246 1.00 82.81 99 ARG A C 1
ATOM 798 O O . ARG A 1 99 ? -2.611 0.597 11.083 1.00 82.81 99 ARG A O 1
ATOM 805 N N . GLN A 1 100 ? -4.080 0.560 12.790 1.00 83.00 100 GLN A N 1
ATOM 806 C CA . GLN A 1 100 ? -5.117 -0.182 12.098 1.00 83.00 100 GLN A CA 1
ATOM 807 C C . GLN A 1 100 ? -5.813 0.663 11.024 1.00 83.00 100 GLN A C 1
ATOM 809 O O . GLN A 1 100 ? -5.969 0.197 9.897 1.00 83.00 100 GLN A O 1
ATOM 814 N N . TYR A 1 101 ? -6.085 1.940 11.311 1.00 84.94 101 TYR A N 1
ATOM 815 C CA . TYR A 1 101 ? -6.553 2.907 10.314 1.00 84.94 101 TYR A CA 1
ATOM 816 C C . TYR A 1 101 ? -5.615 2.975 9.103 1.00 84.94 101 TYR A C 1
ATOM 818 O O . TYR A 1 101 ? -6.058 2.847 7.968 1.00 84.94 101 TYR A O 1
ATOM 826 N N . ARG A 1 102 ? -4.296 3.083 9.329 1.00 84.44 102 ARG A N 1
ATOM 827 C CA . ARG A 1 102 ? -3.303 3.114 8.240 1.00 84.44 102 ARG A CA 1
ATOM 828 C C . ARG A 1 102 ? -3.333 1.861 7.365 1.00 84.44 102 ARG A C 1
ATOM 830 O O . ARG A 1 102 ? -3.167 1.978 6.155 1.00 84.44 102 ARG A O 1
ATOM 837 N N . LYS A 1 103 ? -3.558 0.679 7.949 1.00 82.69 103 LYS A N 1
ATOM 838 C CA . LYS A 1 103 ? -3.695 -0.568 7.179 1.00 82.69 103 LYS A CA 1
ATOM 839 C C . LYS A 1 103 ? -4.912 -0.520 6.254 1.00 82.69 103 LYS A C 1
ATOM 841 O O . LYS A 1 103 ? -4.772 -0.774 5.064 1.00 82.69 103 LYS A O 1
ATOM 846 N N . PHE A 1 104 ? -6.080 -0.153 6.776 1.00 82.44 104 PHE A N 1
ATOM 847 C CA . PHE A 1 104 ? -7.306 -0.089 5.974 1.00 82.44 104 PHE A CA 1
ATOM 848 C C . PHE A 1 104 ? -7.317 1.055 4.965 1.00 82.44 104 PHE A C 1
ATOM 850 O O . PHE A 1 104 ? -7.817 0.876 3.861 1.00 82.44 104 PHE A O 1
ATOM 857 N N . ALA A 1 105 ? -6.713 2.194 5.299 1.00 82.81 105 ALA A N 1
ATOM 858 C CA . ALA A 1 105 ? -6.555 3.316 4.383 1.00 82.81 105 ALA A CA 1
ATOM 859 C C . ALA A 1 105 ? -5.780 2.925 3.117 1.00 82.81 105 ALA A C 1
ATOM 861 O O . ALA A 1 105 ? -6.099 3.400 2.035 1.00 82.81 105 ALA A O 1
ATOM 862 N N . LEU A 1 106 ? -4.783 2.042 3.245 1.00 79.81 106 LEU A N 1
ATOM 863 C CA . LEU A 1 106 ? -4.036 1.507 2.106 1.00 79.81 106 LEU A CA 1
ATOM 864 C C . LEU A 1 106 ? -4.829 0.451 1.323 1.00 79.81 106 LEU A C 1
ATOM 866 O O . LEU A 1 106 ? -4.666 0.367 0.110 1.00 79.81 106 LEU A O 1
ATOM 870 N N . LEU A 1 107 ? -5.674 -0.335 2.000 1.00 77.25 107 LEU A N 1
ATOM 871 C CA . LEU A 1 107 ? -6.508 -1.373 1.380 1.00 77.25 107 LEU A CA 1
ATOM 872 C C . LEU A 1 107 ? -7.684 -0.793 0.584 1.00 77.25 107 LEU A C 1
ATOM 874 O O . LEU A 1 107 ? -8.000 -1.299 -0.486 1.00 77.25 107 LEU A O 1
ATOM 878 N N . TYR A 1 108 ? -8.322 0.259 1.097 1.00 79.31 108 TYR A N 1
ATOM 879 C CA . TYR A 1 108 ? -9.491 0.903 0.484 1.00 79.31 108 TYR A CA 1
ATOM 880 C C . TYR A 1 108 ? -9.146 2.198 -0.255 1.00 79.31 108 TYR A C 1
ATOM 882 O O . TYR A 1 108 ? -10.019 3.028 -0.495 1.00 79.31 108 TYR A O 1
ATOM 890 N N . HIS A 1 109 ? -7.873 2.409 -0.593 1.00 78.00 109 HIS A N 1
ATOM 891 C CA . HIS A 1 109 ? -7.463 3.618 -1.293 1.00 78.00 109 HIS A CA 1
ATOM 892 C C . HIS A 1 109 ? -8.059 3.639 -2.716 1.00 78.00 109 HIS A C 1
ATOM 894 O O . HIS A 1 109 ? -7.824 2.682 -3.464 1.00 78.00 109 HIS A O 1
ATOM 900 N N . PRO A 1 110 ? -8.762 4.710 -3.135 1.00 76.94 110 PRO A N 1
ATOM 901 C CA . PRO A 1 110 ? -9.451 4.754 -4.431 1.00 76.94 110 PRO A CA 1
ATOM 902 C C . PRO A 1 110 ? -8.494 4.654 -5.631 1.00 76.94 110 PRO A C 1
ATOM 904 O O . PRO A 1 110 ? -8.874 4.159 -6.679 1.00 76.94 110 PRO A O 1
ATOM 907 N N . ASP A 1 111 ? -7.231 5.061 -5.462 1.00 74.75 111 ASP A N 1
ATOM 908 C CA . ASP A 1 111 ? -6.189 4.962 -6.503 1.00 74.75 111 ASP A CA 1
ATOM 909 C C . ASP A 1 111 ? -5.649 3.532 -6.717 1.00 74.75 111 ASP A C 1
ATOM 911 O O . ASP A 1 111 ? -5.147 3.208 -7.785 1.00 74.75 111 ASP A O 1
ATOM 915 N N . LYS A 1 112 ? -5.715 2.666 -5.694 1.00 66.25 112 LYS A N 1
ATOM 916 C CA . LYS A 1 112 ? -5.070 1.336 -5.718 1.00 66.25 112 LYS A CA 1
ATOM 917 C C . LYS A 1 112 ? -6.043 0.166 -5.716 1.00 66.25 112 LYS A C 1
ATOM 919 O O . LYS A 1 112 ? -5.611 -0.964 -5.920 1.00 66.25 112 LYS A O 1
ATOM 924 N N . SER A 1 113 ? -7.317 0.408 -5.421 1.00 62.44 113 SER A N 1
ATOM 925 C CA . SER A 1 113 ? -8.313 -0.645 -5.255 1.00 62.44 113 SER A CA 1
ATOM 926 C C . SER A 1 113 ? -9.394 -0.538 -6.324 1.00 62.44 113 SER A C 1
ATOM 928 O O . SER A 1 113 ? -10.037 0.491 -6.476 1.00 62.44 113 SER A O 1
ATOM 930 N N . GLU A 1 114 ? -9.626 -1.633 -7.044 1.00 63.75 114 GLU A N 1
ATOM 931 C CA . GLU A 1 114 ? -10.641 -1.739 -8.106 1.00 63.75 114 GLU A CA 1
ATOM 932 C C . GLU A 1 114 ? -12.050 -2.024 -7.541 1.00 63.75 114 GLU A C 1
ATOM 934 O O . GLU A 1 114 ? -12.919 -2.581 -8.209 1.00 63.75 114 GLU A O 1
ATOM 939 N N . VAL A 1 115 ? -12.287 -1.703 -6.265 1.00 65.19 115 VAL A N 1
ATOM 940 C CA . VAL A 1 115 ? -13.520 -2.058 -5.554 1.00 65.19 115 VAL A CA 1
ATOM 941 C C . VAL A 1 115 ? -14.527 -0.918 -5.698 1.00 65.19 115 VAL A C 1
ATOM 943 O O . VAL A 1 115 ? -14.255 0.184 -5.234 1.00 65.19 115 VAL A O 1
ATOM 946 N N . CYS A 1 116 ? -15.718 -1.181 -6.254 1.00 68.56 116 CYS A N 1
ATOM 947 C CA . CYS A 1 116 ? -16.771 -0.161 -6.430 1.00 68.56 116 CYS A CA 1
ATOM 948 C C . CYS A 1 116 ? -17.140 0.595 -5.139 1.00 68.56 116 CYS A C 1
ATOM 950 O O . CYS A 1 116 ? -17.514 1.758 -5.192 1.00 68.56 116 CYS A O 1
ATOM 952 N N . ASP A 1 117 ? -16.996 -0.049 -3.981 1.00 73.00 117 ASP A N 1
ATOM 953 C CA . ASP A 1 117 ? -17.312 0.525 -2.670 1.00 73.00 117 ASP A CA 1
ATOM 954 C C . ASP A 1 117 ? -16.066 1.008 -1.898 1.00 73.00 117 ASP A C 1
ATOM 956 O O . ASP A 1 117 ? -16.123 1.155 -0.676 1.00 73.00 117 ASP A O 1
ATOM 960 N N . ALA A 1 118 ? -14.913 1.188 -2.555 1.00 76.06 118 ALA A N 1
ATOM 961 C CA . ALA A 1 118 ? -13.669 1.593 -1.888 1.00 76.06 118 ALA A CA 1
ATOM 962 C C . ALA A 1 118 ? -13.832 2.908 -1.106 1.00 76.06 118 ALA A C 1
ATOM 964 O O . ALA A 1 118 ? -13.471 2.979 0.069 1.00 76.06 118 ALA A O 1
ATOM 965 N N . GLU A 1 119 ? -14.462 3.911 -1.720 1.00 80.31 119 GLU A N 1
ATOM 966 C CA . GLU A 1 119 ? -14.714 5.221 -1.112 1.00 80.31 119 GLU A CA 1
ATOM 967 C C . GLU A 1 119 ? -15.622 5.122 0.125 1.00 80.31 119 GLU A C 1
ATOM 969 O O . GLU A 1 119 ? -15.282 5.637 1.192 1.00 80.31 119 GLU A O 1
ATOM 974 N N . LEU A 1 120 ? -16.727 4.375 0.030 1.00 84.50 120 LEU A N 1
ATOM 975 C CA . LEU A 1 120 ? -17.650 4.150 1.149 1.00 84.50 120 LEU A CA 1
ATOM 976 C C . LEU A 1 120 ? -16.966 3.433 2.321 1.00 84.50 120 LEU A C 1
ATOM 978 O O . LEU A 1 120 ? -17.146 3.812 3.480 1.00 84.50 120 LEU A O 1
ATOM 982 N N . LYS A 1 121 ? -16.149 2.412 2.033 1.00 83.44 121 LYS A N 1
ATOM 983 C CA . LYS A 1 121 ? -15.388 1.679 3.057 1.00 83.44 121 LYS A CA 1
ATOM 984 C C . LYS A 1 121 ? -14.345 2.568 3.720 1.00 83.44 121 LYS A C 1
ATOM 986 O O . LYS A 1 121 ? -14.195 2.526 4.940 1.00 83.44 121 LYS A O 1
ATOM 991 N N . PHE A 1 122 ? -13.650 3.387 2.934 1.00 86.25 122 PHE A N 1
ATOM 992 C CA . PHE A 1 122 ? -12.663 4.330 3.440 1.00 86.25 122 PHE A CA 1
ATOM 993 C C . PHE A 1 122 ? -13.303 5.362 4.375 1.00 86.25 122 PHE A C 1
ATOM 995 O O . PHE A 1 122 ? -12.813 5.565 5.488 1.00 86.25 122 PHE A O 1
ATOM 1002 N N . HIS A 1 123 ? -14.435 5.946 3.973 1.00 88.56 123 HIS A N 1
ATOM 1003 C CA . HIS A 1 123 ? -15.192 6.880 4.806 1.00 88.56 123 HIS A CA 1
ATOM 1004 C C . HIS A 1 123 ? -15.656 6.248 6.123 1.00 88.56 123 HIS A C 1
ATOM 1006 O O . HIS A 1 123 ? -15.432 6.831 7.182 1.00 88.56 123 HIS A O 1
ATOM 1012 N N . ALA A 1 124 ? -16.220 5.038 6.085 1.00 88.12 124 ALA A N 1
ATOM 1013 C CA . ALA A 1 124 ? -16.692 4.347 7.287 1.00 88.12 124 ALA A CA 1
ATOM 1014 C C . ALA A 1 124 ? -15.564 4.045 8.293 1.00 88.12 124 ALA A C 1
ATOM 1016 O O . ALA A 1 124 ? -15.755 4.154 9.508 1.00 88.12 124 ALA A O 1
ATOM 1017 N N . VAL A 1 125 ? -14.379 3.676 7.795 1.00 88.56 125 VAL A N 1
ATOM 1018 C CA . VAL A 1 125 ? -13.194 3.426 8.630 1.00 88.56 125 VAL A CA 1
ATOM 1019 C C . VAL A 1 125 ? -12.606 4.731 9.177 1.00 88.56 125 VAL A C 1
ATOM 1021 O O . VAL A 1 125 ? -12.137 4.759 10.317 1.00 88.56 125 VAL A O 1
ATOM 1024 N N . LYS A 1 126 ? -12.642 5.818 8.396 1.00 90.25 126 LYS A N 1
ATOM 1025 C CA . LYS A 1 126 ? -12.196 7.148 8.827 1.00 90.25 126 LYS A CA 1
ATOM 1026 C C . LYS A 1 126 ? -13.079 7.715 9.938 1.00 90.25 126 LYS A C 1
ATOM 1028 O O . LYS A 1 126 ? -12.547 8.147 10.954 1.00 90.25 126 LYS A O 1
ATOM 1033 N N . GLU A 1 127 ? -14.395 7.637 9.781 1.00 90.75 127 GLU A N 1
ATOM 1034 C CA . GLU A 1 127 ? -15.348 8.082 10.803 1.00 90.75 127 GLU A CA 1
ATOM 1035 C C . GLU A 1 127 ? -15.136 7.317 12.120 1.00 90.75 127 GLU A C 1
ATOM 1037 O O . GLU A 1 127 ? -15.017 7.913 13.190 1.00 90.75 127 GLU A O 1
ATOM 1042 N N . ALA A 1 128 ? -14.995 5.988 12.050 1.00 89.94 128 ALA A N 1
ATOM 1043 C CA . ALA A 1 128 ? -14.711 5.177 13.231 1.00 89.94 128 ALA A CA 1
ATOM 1044 C C . ALA A 1 128 ? -13.398 5.583 13.920 1.00 89.94 128 ALA A C 1
ATOM 1046 O O . ALA A 1 128 ? -13.324 5.601 15.147 1.00 89.94 128 ALA A O 1
ATOM 1047 N N . TYR A 1 129 ? -12.368 5.925 13.144 1.00 89.81 129 TYR A N 1
ATOM 1048 C CA . TYR A 1 129 ? -11.098 6.414 13.674 1.00 89.81 129 TYR A CA 1
ATOM 1049 C C . TYR A 1 129 ? -11.256 7.743 14.427 1.00 89.81 129 TYR A C 1
ATOM 1051 O O . TYR A 1 129 ? -10.706 7.878 15.518 1.00 89.81 129 TYR A O 1
ATOM 1059 N N . GLU A 1 130 ? -12.007 8.697 13.874 1.00 90.38 130 GLU A N 1
ATOM 1060 C CA . GLU A 1 130 ? -12.245 10.010 14.489 1.00 90.38 130 GLU A CA 1
ATOM 1061 C C . GLU A 1 130 ? -13.001 9.871 15.820 1.00 90.38 130 GLU A C 1
ATOM 1063 O O . GLU A 1 130 ? -12.533 10.380 16.838 1.00 90.38 130 GLU A O 1
ATOM 1068 N N . ILE A 1 131 ? -14.074 9.070 15.845 1.00 90.50 131 ILE A N 1
ATOM 1069 C CA . ILE A 1 131 ? -14.862 8.796 17.061 1.00 90.50 131 ILE A CA 1
ATOM 1070 C C . ILE A 1 131 ? -14.006 8.128 18.144 1.00 90.50 131 ILE A C 1
ATOM 1072 O O . ILE A 1 131 ? -14.077 8.481 19.322 1.00 90.50 131 ILE A O 1
ATOM 1076 N N . LEU A 1 132 ? -13.186 7.140 17.771 1.00 87.50 132 LEU A N 1
ATOM 1077 C CA . LEU A 1 132 ? -12.311 6.468 18.734 1.00 87.50 132 LEU A CA 1
ATOM 1078 C C . LEU A 1 132 ? -11.216 7.390 19.265 1.00 87.50 132 LEU A C 1
ATOM 1080 O O . LEU A 1 132 ? -10.814 7.245 20.416 1.00 87.50 132 LEU A O 1
ATOM 1084 N N . LEU A 1 133 ? -10.717 8.317 18.445 1.00 87.12 133 LEU A N 1
ATOM 1085 C CA . LEU A 1 133 ? -9.695 9.266 18.867 1.00 87.12 133 LEU A CA 1
ATOM 1086 C C . LEU A 1 133 ? -10.254 10.275 19.875 1.00 87.12 133 LEU A C 1
ATOM 1088 O O . LEU A 1 133 ? -9.585 10.562 20.863 1.00 87.12 133 LEU A O 1
ATOM 1092 N N . GLU A 1 134 ? -11.476 10.758 19.650 1.00 87.38 134 GLU A N 1
ATOM 1093 C CA . GLU A 1 134 ? -12.197 11.617 20.593 1.00 87.38 134 GLU A CA 1
ATOM 1094 C C . GLU A 1 134 ? -12.463 10.883 21.914 1.00 87.38 134 GLU A C 1
ATOM 1096 O O . GLU A 1 134 ? -12.124 11.383 22.985 1.00 87.38 134 GLU A O 1
ATOM 1101 N N . ARG A 1 135 ? -12.966 9.643 21.843 1.00 84.75 135 ARG A N 1
ATOM 1102 C CA . ARG A 1 135 ? -13.254 8.818 23.026 1.00 84.75 135 ARG A CA 1
ATOM 1103 C C . ARG A 1 135 ? -12.008 8.444 23.834 1.00 84.75 135 ARG A C 1
ATOM 1105 O O . ARG A 1 135 ? -12.100 8.309 25.047 1.00 84.75 135 ARG A O 1
ATOM 1112 N N . ALA A 1 136 ? -10.870 8.230 23.178 1.00 80.81 136 ALA A N 1
ATOM 1113 C CA . ALA A 1 136 ? -9.619 7.866 23.842 1.00 80.81 136 ALA A CA 1
ATOM 1114 C C . ALA A 1 136 ? -8.842 9.076 24.395 1.00 80.81 136 ALA A C 1
ATOM 1116 O O . ALA A 1 136 ? -7.882 8.882 25.140 1.00 80.81 136 ALA A O 1
ATOM 1117 N N . GLY A 1 137 ? -9.197 10.297 23.979 1.00 69.12 137 GLY A N 1
ATOM 1118 C CA . GLY A 1 137 ? -8.549 11.544 24.393 1.00 69.12 137 GLY A CA 1
ATOM 1119 C C . GLY A 1 137 ? -9.188 12.242 25.600 1.00 69.12 137 GLY A C 1
ATOM 1120 O O . GLY A 1 137 ? -8.616 13.222 26.074 1.00 69.12 137 GLY A O 1
ATOM 1121 N N . HIS A 1 138 ? -10.335 11.750 26.075 1.00 52.16 138 HIS A N 1
ATOM 1122 C CA . HIS A 1 138 ? -11.036 12.185 27.289 1.00 52.16 138 HIS A CA 1
ATOM 1123 C C . HIS A 1 138 ? -10.793 11.213 28.449 1.00 52.16 138 HIS A C 1
ATOM 1125 O O . HIS A 1 138 ? -10.755 11.699 29.601 1.00 52.16 138 HIS A O 1
#

pLDDT: mean 71.95, std 15.59, range [37.62, 91.0]

Sequence (138 aa):
DEHVEEGVECWLLKEQNRLLKQAAIRARASLEHEKIFLKKKAEKELELGKNRAKQRHIDLPENLPLDDSGLSKLHWKFTDPCSRLGLPNNCNNVGVIKRQYRKFALLYHPDKSEVCDAELKFHAVKEAYEILLERAGH

Organism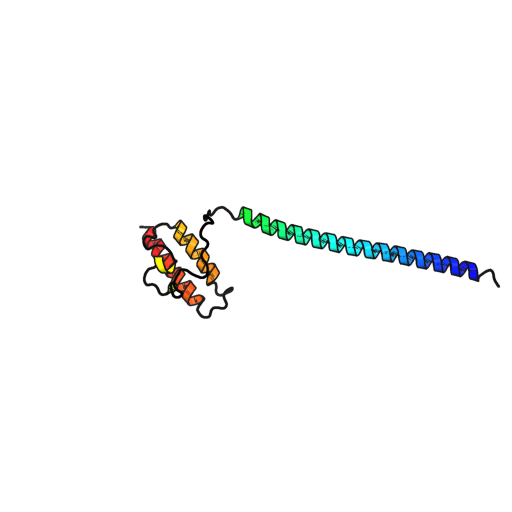: NCBI:txid420281

Foldseek 3Di:
DPPPVVVVVVVVVVVVVVVVVVVVVVVVVVVVVVVVVVVVVVVVVVVVVVVVVVPPDPDDPPDDDDDDPPLDPPQLVDPALCSLLPHPNDPLDLSSLVVSLVVLCVVLPPVPDPDPCSVVSNVSNVVSSVVSVVVNVD

Secondary structure (DSSP, 8-state):
-TTTHHHHHHHHHHHHHHHHHHHHHHHHHHHHHHHHHHHHHHHHHHHHHHHHHHT--S---------TTSS-TTGGG-SSHHHHTT--S----HHHHHHHHHHHHHHS-TTT---TTHHHHHHHHHHHHHHHHHHHH-